Protein AF-A0A356X4D2-F1 (afdb_monomer_lite)

Structure (mmCIF, N/CA/C/O backbone):
data_AF-A0A356X4D2-F1
#
_entry.id   AF-A0A356X4D2-F1
#
loop_
_atom_site.group_PDB
_atom_site.id
_atom_site.type_symbol
_atom_site.label_atom_id
_atom_site.label_alt_id
_atom_site.label_comp_id
_atom_site.label_asym_id
_atom_site.label_entity_id
_atom_site.label_seq_id
_atom_site.pdbx_PDB_ins_code
_atom_site.Cartn_x
_atom_site.Cartn_y
_atom_site.Cartn_z
_atom_site.occupancy
_atom_site.B_iso_or_equiv
_atom_site.auth_seq_id
_atom_site.auth_comp_id
_atom_site.auth_asym_id
_atom_site.auth_atom_id
_atom_site.pdbx_PDB_model_num
ATOM 1 N N . GLY A 1 1 ? 21.504 10.145 -3.795 1.00 50.56 1 GLY A N 1
ATOM 2 C CA . GLY A 1 1 ? 22.582 9.804 -2.850 1.00 50.56 1 GLY A CA 1
ATOM 3 C C . GLY A 1 1 ? 23.695 9.139 -3.623 1.00 50.56 1 GLY A C 1
ATOM 4 O O . GLY A 1 1 ? 23.384 8.404 -4.550 1.00 50.56 1 GLY A O 1
ATOM 5 N N . ASN A 1 2 ? 24.952 9.421 -3.283 1.00 53.12 2 ASN A N 1
ATOM 6 C CA . ASN A 1 2 ? 26.096 8.706 -3.843 1.00 53.12 2 ASN A CA 1
ATOM 7 C C . ASN A 1 2 ? 26.279 7.428 -3.025 1.00 53.12 2 ASN A C 1
ATOM 9 O O . ASN A 1 2 ? 26.614 7.487 -1.843 1.00 53.12 2 ASN A O 1
ATOM 13 N N . TYR A 1 3 ? 25.952 6.289 -3.622 1.00 66.88 3 TYR A N 1
ATOM 14 C CA . TYR A 1 3 ? 26.299 4.995 -3.050 1.00 66.88 3 TYR A CA 1
ATOM 15 C C . TYR A 1 3 ? 27.782 4.712 -3.342 1.00 66.88 3 TYR A C 1
ATOM 17 O O . TYR A 1 3 ? 28.339 5.327 -4.248 1.00 66.88 3 TYR A O 1
ATOM 25 N N . ARG A 1 4 ? 28.420 3.842 -2.542 1.00 67.62 4 ARG A N 1
ATOM 26 C CA . ARG A 1 4 ? 29.852 3.482 -2.648 1.00 67.62 4 ARG A CA 1
ATOM 27 C C . ARG A 1 4 ? 30.299 3.279 -4.103 1.00 67.62 4 ARG A C 1
ATOM 29 O O . ARG A 1 4 ? 29.523 2.768 -4.911 1.00 67.62 4 ARG A O 1
ATOM 36 N N . ASP A 1 5 ? 31.556 3.620 -4.383 1.00 74.88 5 ASP A N 1
ATOM 37 C CA . ASP A 1 5 ? 32.167 3.489 -5.708 1.00 74.88 5 ASP A CA 1
ATOM 38 C C . ASP A 1 5 ? 31.879 2.110 -6.327 1.00 74.88 5 ASP A C 1
ATOM 40 O O . ASP A 1 5 ? 32.110 1.072 -5.704 1.00 74.88 5 ASP A O 1
ATOM 44 N N . GLY A 1 6 ? 31.318 2.115 -7.541 1.00 75.25 6 GLY A N 1
ATOM 45 C CA . GLY A 1 6 ? 30.961 0.911 -8.298 1.00 75.25 6 GLY A CA 1
ATOM 46 C C . GLY A 1 6 ? 29.513 0.416 -8.158 1.00 75.25 6 GLY A C 1
ATOM 47 O O . GLY A 1 6 ? 29.149 -0.533 -8.850 1.00 75.25 6 GLY A O 1
ATOM 48 N N . LEU A 1 7 ? 28.658 1.028 -7.322 1.00 80.81 7 LEU A N 1
ATOM 49 C CA . LEU A 1 7 ? 27.227 0.690 -7.307 1.00 80.81 7 LEU A CA 1
ATOM 50 C C . LEU A 1 7 ? 26.460 1.444 -8.403 1.00 80.81 7 LEU A C 1
ATOM 52 O O . LEU A 1 7 ? 26.076 2.601 -8.225 1.00 80.81 7 LEU A O 1
ATOM 56 N N . GLU A 1 8 ? 26.143 0.752 -9.494 1.00 81.31 8 GLU A N 1
ATOM 57 C CA . GLU A 1 8 ? 25.218 1.249 -10.513 1.00 81.31 8 GLU A CA 1
ATOM 58 C C . GLU A 1 8 ? 23.809 0.684 -10.306 1.00 81.31 8 GLU A C 1
ATOM 60 O O . GLU A 1 8 ? 23.580 -0.526 -10.302 1.00 81.31 8 GLU A O 1
ATOM 65 N N . LEU A 1 9 ? 22.834 1.577 -10.138 1.00 83.62 9 LEU A N 1
ATOM 66 C CA . LEU A 1 9 ? 21.425 1.204 -10.070 1.00 83.62 9 LEU A CA 1
ATOM 67 C C . LEU A 1 9 ? 20.819 1.178 -11.477 1.00 83.62 9 LEU A C 1
ATOM 69 O O . LEU A 1 9 ? 21.015 2.100 -12.271 1.00 83.62 9 LEU A O 1
ATOM 73 N N . TYR A 1 10 ? 20.005 0.159 -11.759 1.00 87.44 10 TYR A N 1
ATOM 74 C CA . TYR A 1 10 ? 19.255 0.064 -13.011 1.00 87.44 10 TYR A CA 1
ATOM 75 C C . TYR A 1 10 ? 18.282 1.243 -13.145 1.00 87.44 10 TYR A C 1
ATOM 77 O O . TYR A 1 10 ? 17.244 1.285 -12.477 1.00 87.44 10 TYR A O 1
ATOM 85 N N . LYS A 1 11 ? 18.599 2.194 -14.033 1.00 86.88 11 LYS A N 1
ATOM 86 C CA . LYS A 1 11 ? 17.823 3.435 -14.221 1.00 86.88 11 LYS A CA 1
ATOM 87 C C . LYS A 1 11 ? 16.339 3.177 -14.490 1.00 86.88 11 LYS A C 1
ATOM 89 O O . LYS A 1 11 ? 15.489 3.860 -13.931 1.00 86.88 11 LYS A O 1
ATOM 94 N N . GLU A 1 12 ? 16.022 2.162 -15.286 1.00 87.44 12 GLU A N 1
ATOM 95 C CA . GLU A 1 12 ? 14.640 1.765 -15.582 1.00 87.44 12 GLU A CA 1
ATOM 96 C C . GLU A 1 12 ? 13.893 1.282 -14.326 1.00 87.44 12 GLU A C 1
ATOM 98 O O . GLU A 1 12 ? 12.763 1.691 -14.058 1.00 87.44 12 GLU A O 1
ATOM 103 N N . LYS A 1 13 ? 14.544 0.471 -13.483 1.00 87.19 13 LYS A N 1
ATOM 104 C CA . LYS A 1 13 ? 13.950 -0.013 -12.227 1.00 87.19 13 LYS A CA 1
ATOM 105 C C . LYS A 1 13 ? 13.729 1.118 -11.227 1.00 87.19 13 LYS A C 1
ATOM 107 O O . LYS A 1 13 ? 12.740 1.088 -10.497 1.00 87.19 13 LYS A O 1
ATOM 112 N N . LEU A 1 14 ? 14.599 2.130 -11.228 1.00 88.38 14 LEU A N 1
ATOM 113 C CA . LEU A 1 14 ? 14.401 3.337 -10.427 1.00 88.38 14 LEU A CA 1
ATOM 114 C C . LEU A 1 14 ? 13.152 4.111 -10.852 1.00 88.38 14 LEU A C 1
ATOM 116 O O . LEU A 1 14 ? 12.418 4.570 -9.982 1.00 88.38 14 LEU A O 1
ATOM 120 N N . GLN A 1 15 ? 12.868 4.212 -12.154 1.00 88.94 15 GLN A N 1
ATOM 121 C CA . GLN A 1 15 ? 11.645 4.865 -12.636 1.00 88.94 15 GLN A CA 1
ATOM 122 C C . GLN A 1 15 ? 10.392 4.142 -12.148 1.00 88.94 15 GLN A C 1
ATOM 124 O O . GLN A 1 15 ? 9.456 4.777 -11.670 1.00 88.94 15 GLN A O 1
ATOM 129 N N . HIS A 1 16 ? 10.386 2.811 -12.187 1.00 88.50 16 HIS A N 1
ATOM 130 C CA . HIS A 1 16 ? 9.272 2.041 -11.643 1.00 88.50 16 HIS A CA 1
ATOM 131 C C . HIS A 1 16 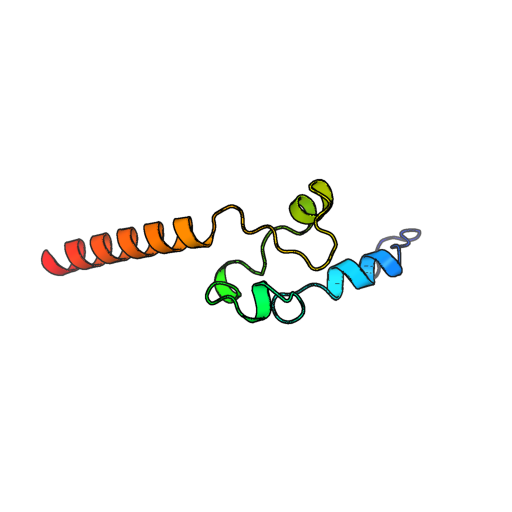? 9.127 2.172 -10.125 1.00 88.50 16 HIS A C 1
ATOM 133 O O . HIS A 1 16 ? 8.008 2.174 -9.615 1.00 88.50 16 HIS A O 1
ATOM 139 N N . TRP A 1 17 ? 10.239 2.277 -9.396 1.00 86.06 17 TRP A N 1
ATOM 140 C CA . TRP A 1 17 ? 10.199 2.427 -7.947 1.00 86.06 17 TRP A CA 1
ATOM 141 C C . TRP A 1 17 ? 9.719 3.822 -7.533 1.00 86.06 17 TRP A C 1
ATOM 143 O O . TRP A 1 17 ? 8.756 3.928 -6.777 1.00 86.06 17 TRP A O 1
ATOM 153 N N . TYR A 1 18 ? 10.337 4.887 -8.049 1.00 87.31 18 TYR A N 1
ATOM 154 C CA . TYR A 1 18 ? 9.988 6.265 -7.688 1.00 87.31 18 TYR A CA 1
ATOM 155 C C . TYR A 1 18 ? 8.680 6.747 -8.321 1.00 87.31 18 TYR A C 1
ATOM 157 O O . TYR A 1 18 ? 7.963 7.547 -7.723 1.00 87.31 18 TYR A O 1
ATOM 165 N N . GLY A 1 19 ? 8.349 6.260 -9.518 1.00 88.62 19 GLY A N 1
ATOM 166 C CA . GLY A 1 19 ? 7.129 6.637 -10.230 1.00 88.62 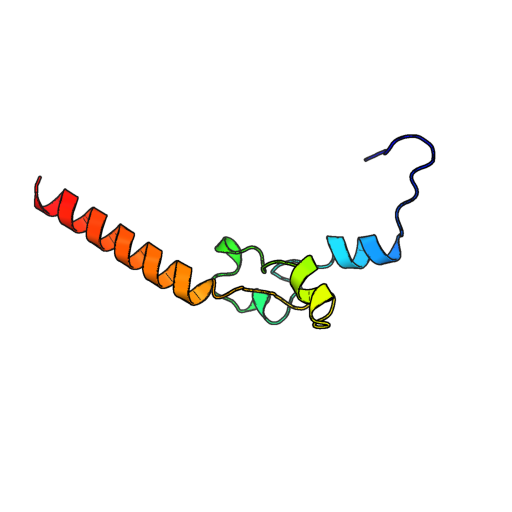19 GLY A CA 1
ATOM 167 C C . GLY A 1 19 ? 5.859 6.045 -9.621 1.00 88.62 19 GLY A C 1
ATOM 168 O O . GLY A 1 19 ? 4.759 6.538 -9.879 1.00 88.62 19 GLY A O 1
ATOM 169 N N . ARG A 1 20 ? 5.988 5.012 -8.783 1.00 90.31 20 ARG A N 1
ATOM 170 C CA . ARG A 1 20 ? 4.854 4.388 -8.113 1.00 90.31 20 ARG A CA 1
ATOM 171 C C . ARG A 1 20 ? 4.559 5.067 -6.781 1.00 90.31 20 ARG A C 1
ATOM 173 O O . ARG A 1 20 ? 5.326 4.967 -5.828 1.00 90.31 20 ARG A O 1
ATOM 180 N N . ASN A 1 21 ? 3.373 5.647 -6.668 1.00 93.06 21 ASN A N 1
ATOM 181 C CA . ASN A 1 21 ? 2.855 6.187 -5.419 1.00 93.06 21 ASN A CA 1
ATOM 182 C C . ASN A 1 21 ? 1.315 6.148 -5.411 1.00 93.06 21 ASN A C 1
ATOM 184 O O . ASN A 1 21 ? 0.673 5.662 -6.347 1.00 93.06 21 ASN A O 1
ATOM 188 N N . ILE A 1 22 ? 0.714 6.645 -4.329 1.00 95.75 22 ILE A N 1
ATOM 189 C CA . ILE A 1 22 ? -0.741 6.619 -4.154 1.00 95.75 22 ILE A CA 1
ATOM 190 C C . ILE A 1 22 ? -1.508 7.502 -5.144 1.00 95.75 22 ILE A C 1
ATOM 192 O O . ILE A 1 22 ? -2.684 7.232 -5.362 1.00 95.75 22 ILE A O 1
ATOM 196 N N . SER A 1 23 ? -0.883 8.516 -5.754 1.00 94.06 23 SER A N 1
ATOM 197 C CA . SER A 1 23 ? -1.535 9.359 -6.763 1.00 94.06 23 SER A CA 1
ATOM 198 C C . SER A 1 23 ? -1.393 8.801 -8.181 1.00 94.06 23 SER A C 1
ATOM 200 O O . SER A 1 23 ? -2.289 9.004 -8.996 1.00 94.06 23 SER A O 1
ATOM 202 N N . THR A 1 24 ? -0.325 8.052 -8.474 1.00 91.94 24 THR A N 1
ATOM 203 C CA . THR A 1 24 ? -0.086 7.461 -9.803 1.00 91.94 24 THR A CA 1
ATOM 204 C C . THR A 1 24 ? -0.702 6.073 -9.981 1.00 91.94 24 THR A C 1
ATOM 206 O O . THR A 1 24 ? -1.001 5.682 -11.109 1.00 91.94 24 THR A O 1
ATOM 209 N N . SER A 1 25 ? -0.947 5.320 -8.901 1.00 91.88 25 SER A N 1
ATOM 210 C CA . SER A 1 25 ? -1.627 4.020 -8.988 1.00 91.88 25 SER A CA 1
ATOM 211 C C . SER A 1 25 ? -3.150 4.192 -9.154 1.00 91.88 25 SER A C 1
ATOM 213 O O . SER A 1 25 ? -3.783 4.770 -8.265 1.00 91.88 25 SER A O 1
ATOM 215 N N . PRO A 1 26 ? -3.785 3.653 -10.221 1.00 92.00 26 PRO A N 1
ATOM 216 C CA . PRO A 1 26 ? -5.215 3.865 -10.491 1.00 92.00 26 PRO A CA 1
ATOM 217 C C . PRO A 1 26 ? -6.157 3.403 -9.373 1.00 92.00 26 PRO A C 1
ATOM 219 O O . PRO A 1 26 ? -7.179 4.038 -9.121 1.00 92.00 26 PRO A O 1
ATOM 222 N N . ALA A 1 27 ? -5.820 2.300 -8.697 1.00 93.56 27 ALA A N 1
ATOM 223 C CA . ALA A 1 27 ? -6.616 1.785 -7.586 1.00 93.56 27 ALA A CA 1
ATOM 224 C C . ALA A 1 27 ? -6.451 2.644 -6.323 1.00 93.56 2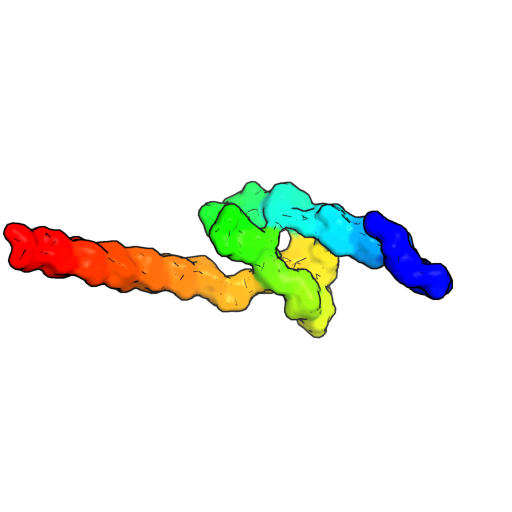7 ALA A C 1
ATOM 226 O O . ALA A 1 27 ? -7.409 2.851 -5.581 1.00 93.56 27 ALA A O 1
ATOM 227 N N . CYS A 1 28 ? -5.241 3.152 -6.066 1.00 96.25 28 CYS A N 1
ATOM 228 C CA . CYS A 1 28 ? -4.948 3.930 -4.865 1.00 96.25 28 CYS A CA 1
ATOM 229 C C . CYS A 1 28 ? -5.387 5.391 -4.979 1.00 96.25 28 CYS A C 1
ATOM 231 O O . CYS A 1 28 ? -5.833 5.942 -3.978 1.00 96.25 28 CYS A O 1
ATOM 233 N N . SER A 1 29 ? -5.357 5.985 -6.175 1.00 96.50 29 SER A N 1
ATOM 234 C CA . SER A 1 29 ? -5.714 7.397 -6.387 1.00 96.50 29 SER A CA 1
ATOM 235 C C . SER A 1 29 ? -7.179 7.713 -6.077 1.00 96.50 29 SER A C 1
ATOM 237 O O . SER A 1 29 ? -7.543 8.871 -5.896 1.00 96.50 29 SER A O 1
ATOM 239 N N . ARG A 1 30 ? -8.019 6.676 -5.972 1.00 96.31 30 ARG A N 1
ATOM 240 C CA . ARG A 1 30 ? -9.444 6.755 -5.613 1.00 96.31 30 ARG A CA 1
ATOM 241 C C . ARG A 1 30 ? -9.759 6.069 -4.278 1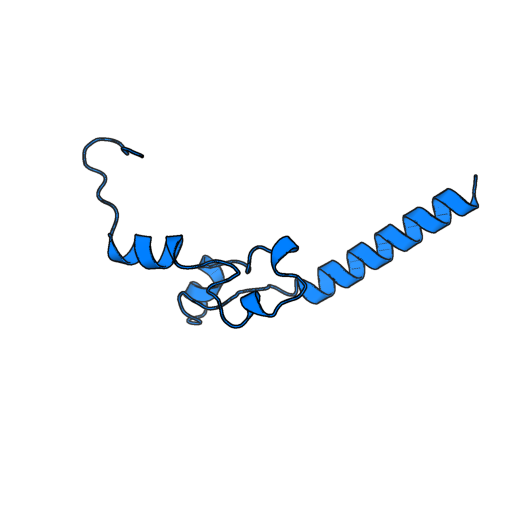.00 96.31 30 ARG A C 1
ATOM 243 O O . ARG A 1 30 ? -10.920 5.957 -3.894 1.00 96.31 30 ARG A O 1
ATOM 250 N N . CYS A 1 31 ? -8.746 5.563 -3.578 1.00 97.31 31 CYS A N 1
ATOM 251 C CA . CYS A 1 31 ? -8.924 4.776 -2.365 1.00 97.31 31 CYS A CA 1
ATOM 252 C C . CYS A 1 31 ? -8.951 5.677 -1.127 1.00 97.31 31 CYS A C 1
ATOM 254 O O . CYS A 1 31 ? -7.956 6.317 -0.793 1.00 97.31 31 CYS A O 1
ATOM 256 N N . LYS A 1 32 ? -10.050 5.641 -0.364 1.00 97.38 32 LYS A N 1
ATOM 257 C CA . LYS A 1 32 ? -10.183 6.394 0.900 1.00 97.38 32 LYS A CA 1
ATOM 258 C C . LYS A 1 32 ? -9.156 6.016 1.980 1.00 97.38 32 LYS A C 1
ATOM 260 O O . LYS A 1 32 ? -8.981 6.752 2.941 1.00 97.38 32 LYS A O 1
ATOM 265 N N . TYR A 1 33 ? -8.483 4.874 1.827 1.00 97.25 33 TYR A N 1
ATOM 266 C CA . TYR A 1 33 ? -7.459 4.385 2.754 1.00 97.25 33 TYR A CA 1
ATOM 267 C C . TYR A 1 33 ? -6.027 4.726 2.315 1.00 97.25 33 TYR A C 1
ATOM 269 O O . TYR A 1 33 ? -5.081 4.374 3.017 1.00 97.25 33 TYR A O 1
ATOM 277 N N . ALA A 1 34 ? -5.839 5.374 1.159 1.00 96.88 34 ALA A N 1
ATOM 278 C CA . ALA A 1 34 ? -4.528 5.537 0.530 1.00 96.88 34 ALA A CA 1
ATOM 279 C C . ALA A 1 34 ? -3.499 6.248 1.422 1.00 96.88 34 ALA A C 1
ATOM 281 O O . ALA A 1 34 ? -2.345 5.829 1.474 1.00 96.88 34 ALA A O 1
ATOM 282 N N . PHE A 1 35 ? -3.926 7.263 2.175 1.00 96.00 35 PHE A N 1
ATOM 283 C CA . PHE A 1 35 ? -3.058 7.991 3.105 1.00 96.00 35 PHE A CA 1
ATOM 284 C C . PHE A 1 35 ? -2.647 7.179 4.337 1.00 96.00 35 PHE A C 1
ATOM 286 O O . PHE A 1 35 ? -1.645 7.503 4.963 1.00 96.00 35 PHE A O 1
ATOM 293 N N . PHE A 1 36 ? -3.379 6.114 4.665 1.00 95.88 36 PHE A N 1
ATOM 294 C CA . PHE A 1 36 ? -3.065 5.256 5.804 1.00 95.88 36 PHE A CA 1
ATOM 295 C C . PHE A 1 36 ? -2.260 4.013 5.399 1.00 95.88 36 PHE A C 1
ATOM 297 O O . PHE A 1 36 ? -1.438 3.538 6.179 1.00 95.88 36 PHE A O 1
ATOM 304 N N . CYS A 1 37 ? -2.468 3.479 4.187 1.00 95.88 37 CYS A N 1
ATOM 305 C CA . CYS A 1 37 ? -1.784 2.264 3.722 1.00 95.88 37 CYS A CA 1
ATOM 306 C C . CYS A 1 37 ? -0.596 2.513 2.779 1.00 95.88 37 CYS A C 1
ATOM 308 O O . CYS A 1 37 ? 0.146 1.579 2.477 1.00 95.88 37 CYS A O 1
ATOM 310 N N . GLY A 1 38 ? -0.443 3.727 2.237 1.00 94.06 38 GLY A N 1
ATOM 311 C CA . GLY A 1 38 ? 0.647 4.075 1.316 1.00 94.06 38 GLY A CA 1
ATOM 312 C C . GLY A 1 38 ? 0.616 3.346 -0.037 1.00 94.06 38 GLY A C 1
ATOM 313 O O . GLY A 1 38 ? 1.592 3.382 -0.782 1.00 94.06 38 GLY A O 1
ATOM 314 N N . GLY A 1 39 ? -0.490 2.676 -0.380 1.00 94.25 39 GLY A N 1
ATOM 315 C CA . GLY A 1 39 ? -0.649 1.941 -1.641 1.00 94.25 39 GLY A CA 1
ATOM 316 C C . GLY A 1 39 ? -0.204 0.474 -1.604 1.00 94.25 39 GLY A C 1
ATOM 317 O O . GLY A 1 39 ? -0.139 -0.180 -2.650 1.00 94.25 39 GLY A O 1
ATOM 318 N N . GLY A 1 40 ? 0.076 -0.067 -0.416 1.00 93.88 40 GLY A N 1
ATOM 319 C CA . GLY A 1 40 ? 0.395 -1.483 -0.226 1.00 93.88 40 GLY A CA 1
ATOM 320 C C . GLY A 1 40 ? 1.770 -1.901 -0.761 1.00 93.88 40 GLY A C 1
ATOM 321 O O . GLY A 1 40 ? 2.563 -1.076 -1.223 1.00 93.88 40 GLY A O 1
ATOM 322 N N . CYS A 1 41 ? 2.062 -3.203 -0.703 1.00 93.00 41 CYS A N 1
ATOM 323 C CA . CYS A 1 41 ? 3.410 -3.717 -0.952 1.00 93.00 41 CYS A CA 1
ATOM 324 C C . CYS A 1 41 ? 3.708 -3.965 -2.440 1.00 93.00 41 CYS A C 1
ATOM 326 O O . CYS A 1 41 ? 3.158 -4.877 -3.061 1.00 93.00 41 CYS A O 1
ATOM 328 N N . GLN A 1 42 ? 4.660 -3.210 -2.997 1.00 91.94 42 GLN A N 1
ATOM 329 C CA . GLN A 1 42 ? 5.088 -3.383 -4.387 1.00 91.94 42 GLN A CA 1
ATOM 330 C C . GLN A 1 42 ? 5.766 -4.740 -4.641 1.00 91.94 42 GLN A C 1
ATOM 332 O O . GLN A 1 42 ? 5.553 -5.342 -5.689 1.00 91.94 42 GLN A O 1
ATOM 337 N N . ALA A 1 43 ? 6.553 -5.253 -3.690 1.00 92.81 43 ALA A N 1
ATOM 338 C CA . ALA A 1 43 ? 7.234 -6.539 -3.853 1.00 92.81 43 ALA A CA 1
ATOM 339 C C . ALA A 1 43 ? 6.237 -7.701 -4.000 1.00 92.81 43 ALA A C 1
ATOM 341 O O . ALA A 1 43 ? 6.396 -8.540 -4.885 1.00 92.81 43 ALA A O 1
ATOM 342 N N . HIS A 1 44 ? 5.168 -7.710 -3.196 1.00 95.44 44 HIS A N 1
ATOM 343 C CA . HIS A 1 44 ? 4.093 -8.697 -3.322 1.00 95.44 44 HIS A CA 1
ATOM 344 C C . HIS A 1 44 ? 3.326 -8.548 -4.639 1.00 95.44 44 HIS A C 1
ATOM 346 O O . HIS A 1 44 ? 3.083 -9.548 -5.311 1.00 95.44 44 HIS A O 1
ATOM 352 N N . ALA A 1 45 ? 3.016 -7.314 -5.054 1.00 94.12 45 ALA A N 1
ATOM 353 C CA . ALA A 1 45 ? 2.369 -7.069 -6.342 1.00 94.12 45 ALA A CA 1
ATOM 354 C C . ALA A 1 45 ? 3.188 -7.632 -7.521 1.00 94.12 45 ALA A C 1
ATOM 356 O O . ALA A 1 45 ? 2.615 -8.245 -8.420 1.00 94.12 45 ALA A O 1
ATOM 357 N N . LEU A 1 46 ? 4.520 -7.482 -7.507 1.00 94.00 46 LEU A N 1
ATOM 358 C CA . LEU A 1 46 ? 5.399 -8.064 -8.533 1.00 94.00 46 LEU A CA 1
ATOM 359 C C . LEU A 1 46 ? 5.469 -9.583 -8.452 1.00 94.00 46 LEU A C 1
ATOM 361 O O . LEU A 1 46 ? 5.390 -10.239 -9.486 1.00 94.00 46 LEU A O 1
ATOM 365 N N . ARG A 1 47 ? 5.598 -10.138 -7.242 1.00 96.19 47 ARG A N 1
ATOM 366 C CA . ARG A 1 47 ? 5.671 -11.588 -7.026 1.00 96.19 47 ARG A CA 1
ATOM 367 C C . ARG A 1 47 ? 4.432 -12.311 -7.557 1.00 96.19 47 ARG A C 1
ATOM 369 O O . ARG A 1 47 ? 4.541 -13.434 -8.025 1.00 96.19 47 ARG A O 1
ATOM 376 N N . GLU A 1 48 ? 3.275 -11.657 -7.507 1.00 96.38 48 GLU A N 1
ATOM 377 C CA . GLU A 1 48 ? 2.009 -12.179 -8.032 1.00 96.38 48 GLU A CA 1
ATOM 378 C C . GLU A 1 48 ? 1.723 -11.787 -9.489 1.00 96.38 48 GLU A C 1
ATOM 380 O O . GLU A 1 48 ? 0.618 -11.999 -9.979 1.00 96.38 48 GLU A O 1
ATOM 385 N N . GLY A 1 49 ? 2.681 -11.175 -10.192 1.00 95.19 49 GLY A N 1
ATOM 386 C CA . GLY A 1 49 ? 2.515 -10.807 -11.600 1.00 95.19 49 GLY A CA 1
ATOM 387 C C . GLY A 1 49 ? 1.544 -9.648 -11.852 1.00 95.19 49 GLY A C 1
ATOM 388 O O . GLY A 1 49 ? 1.147 -9.422 -12.990 1.00 95.19 49 GLY A O 1
ATOM 389 N N . ARG A 1 50 ? 1.175 -8.867 -10.826 1.00 93.31 50 ARG A N 1
ATOM 390 C CA . ARG A 1 50 ? 0.240 -7.732 -10.960 1.00 93.31 50 ARG A CA 1
ATOM 391 C C . ARG A 1 50 ? 0.878 -6.499 -11.614 1.00 93.31 50 ARG A C 1
ATOM 393 O O . ARG A 1 50 ? 0.163 -5.598 -12.044 1.00 93.31 50 ARG A O 1
ATOM 400 N N . GLY A 1 51 ? 2.208 -6.426 -11.665 1.00 91.06 51 GLY A N 1
ATOM 401 C CA . GLY A 1 51 ? 2.961 -5.332 -12.290 1.00 91.06 51 GLY A CA 1
ATOM 402 C C . GLY A 1 51 ? 3.288 -4.146 -11.368 1.00 91.06 51 GLY A C 1
ATOM 403 O O . GLY A 1 51 ? 2.960 -4.130 -10.181 1.00 91.06 51 GLY A O 1
ATOM 404 N N . TYR A 1 52 ? 3.979 -3.143 -11.924 1.00 89.00 52 TYR A N 1
ATOM 405 C CA . TYR A 1 52 ? 4.554 -2.019 -11.162 1.00 89.00 52 TYR A CA 1
ATOM 406 C C . TYR A 1 52 ? 3.542 -1.001 -10.618 1.00 89.00 52 TYR A C 1
ATOM 408 O O . TYR A 1 52 ? 3.784 -0.389 -9.583 1.00 89.00 52 TYR A O 1
ATOM 416 N N . ASN A 1 53 ? 2.394 -0.848 -11.279 1.00 89.06 53 ASN A N 1
ATOM 417 C CA . ASN A 1 53 ? 1.377 0.145 -10.908 1.00 89.06 53 ASN A CA 1
ATOM 418 C C . ASN A 1 53 ? 0.246 -0.437 -10.050 1.00 89.06 53 ASN A C 1
ATOM 420 O O . ASN A 1 53 ? -0.686 0.280 -9.670 1.00 89.06 53 ASN A O 1
ATOM 424 N N . SER A 1 54 ? 0.327 -1.730 -9.741 1.00 92.00 54 SER A N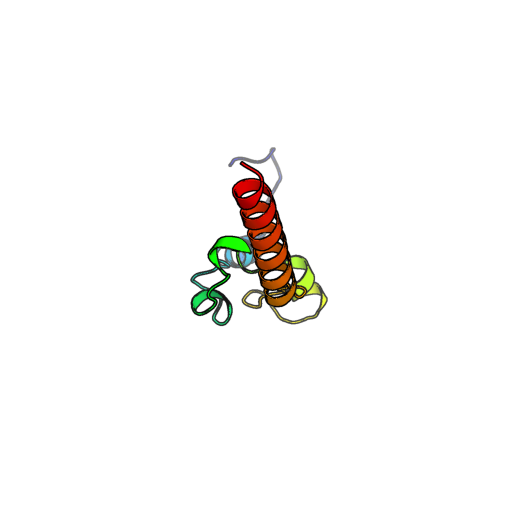 1
ATOM 425 C CA . SER A 1 54 ? -0.686 -2.442 -8.975 1.00 92.00 54 SER A CA 1
ATOM 426 C C . SER A 1 54 ? -0.461 -2.306 -7.476 1.00 92.00 54 SER A C 1
ATOM 428 O O . SER A 1 54 ? 0.666 -2.247 -6.974 1.00 92.00 54 SER A O 1
ATOM 430 N N . SER A 1 55 ? -1.565 -2.271 -6.739 1.00 93.69 55 SER A N 1
ATOM 431 C CA . SER A 1 55 ? -1.544 -2.359 -5.288 1.00 93.69 55 SER A CA 1
ATOM 432 C C . SER A 1 55 ? -1.610 -3.815 -4.832 1.00 93.69 55 SER A C 1
ATOM 434 O O . SER A 1 55 ? -2.202 -4.689 -5.474 1.00 93.69 55 SER A O 1
ATOM 436 N N . TYR A 1 56 ? -1.003 -4.064 -3.678 1.00 95.69 56 TYR A N 1
ATOM 437 C CA . TYR A 1 56 ? -1.216 -5.275 -2.902 1.00 95.69 56 TYR A CA 1
ATOM 438 C C . TYR A 1 56 ? -1.658 -4.842 -1.505 1.00 95.69 56 TYR A C 1
ATOM 440 O O . TYR A 1 56 ? -0.832 -4.482 -0.667 1.00 95.69 56 TYR A O 1
ATOM 448 N N . CYS A 1 57 ? -2.977 -4.759 -1.308 1.00 95.50 57 CYS A N 1
ATOM 449 C CA . CYS A 1 57 ? -3.580 -4.188 -0.102 1.00 95.50 57 CYS A CA 1
ATOM 450 C C . CYS A 1 57 ? -3.638 -5.159 1.081 1.00 95.50 57 CYS A C 1
ATOM 452 O O . CYS A 1 57 ? -3.879 -4.697 2.185 1.00 95.50 57 CYS A O 1
ATOM 454 N N . ASP A 1 58 ? -3.492 -6.467 0.857 1.00 95.00 58 ASP A N 1
ATOM 455 C CA . ASP A 1 58 ? -3.469 -7.491 1.915 1.00 95.00 58 ASP A CA 1
ATOM 456 C C . ASP A 1 58 ? -4.606 -7.370 2.954 1.00 95.00 58 ASP A C 1
ATOM 458 O O . ASP A 1 58 ? -4.396 -7.359 4.162 1.00 95.00 58 ASP A O 1
ATOM 462 N N . GLY A 1 59 ? -5.842 -7.159 2.484 1.00 95.94 59 GLY A N 1
ATOM 463 C CA . GLY A 1 59 ? -7.007 -7.027 3.369 1.00 95.94 59 GLY A CA 1
ATOM 464 C C . GLY A 1 59 ? -7.077 -5.731 4.194 1.00 95.94 59 GLY A C 1
ATOM 465 O O . GLY A 1 59 ? -7.999 -5.587 4.998 1.00 95.94 59 GLY A O 1
ATOM 466 N N . TYR A 1 60 ? -6.183 -4.758 3.964 1.00 97.31 60 TYR A N 1
ATOM 467 C CA . TYR A 1 60 ? -6.103 -3.506 4.730 1.00 97.31 60 TYR A CA 1
ATOM 468 C C . TYR A 1 60 ? -7.453 -2.817 4.992 1.00 97.31 60 TYR A C 1
ATOM 470 O O . TYR A 1 60 ? -7.689 -2.445 6.141 1.00 97.31 60 TYR A O 1
ATOM 478 N N . PRO A 1 61 ? -8.372 -2.659 4.011 1.00 96.12 61 PRO A N 1
ATOM 479 C CA . PRO A 1 61 ? -9.667 -2.022 4.265 1.00 96.12 61 PRO A CA 1
ATOM 480 C C . PRO A 1 61 ? -10.463 -2.658 5.413 1.00 96.12 61 PRO A C 1
ATOM 482 O O . PRO A 1 61 ? -11.024 -1.937 6.239 1.00 96.12 61 PRO A O 1
ATOM 485 N N . GLY A 1 62 ? -10.484 -3.993 5.479 1.00 98.00 62 GLY A N 1
ATOM 486 C CA . GLY A 1 62 ? -11.208 -4.737 6.509 1.00 98.00 62 GLY A CA 1
ATOM 487 C C . GLY A 1 62 ? -10.538 -4.616 7.875 1.00 98.00 62 GLY A C 1
ATOM 488 O O . GLY A 1 62 ? -11.202 -4.307 8.864 1.00 98.00 62 GLY A O 1
ATOM 489 N N . THR A 1 63 ? -9.212 -4.774 7.921 1.00 97.94 63 THR A N 1
ATOM 490 C CA . THR A 1 63 ? -8.432 -4.613 9.157 1.00 97.94 63 THR A CA 1
ATOM 491 C C . THR A 1 63 ? -8.571 -3.202 9.718 1.00 97.94 63 THR A C 1
ATOM 493 O O . THR A 1 63 ? -8.861 -3.045 10.900 1.00 97.94 63 THR A O 1
ATOM 496 N N . PHE A 1 64 ? -8.441 -2.175 8.874 1.00 97.81 64 PHE A N 1
ATOM 497 C CA . PHE A 1 64 ? -8.589 -0.782 9.289 1.00 97.81 64 PHE A CA 1
ATOM 498 C C . PHE A 1 64 ? -9.971 -0.536 9.897 1.00 97.81 64 PHE A C 1
ATOM 500 O O . PHE A 1 64 ? -10.072 -0.053 11.019 1.00 97.81 64 PHE A O 1
ATOM 507 N N . GLN A 1 65 ? -11.040 -0.942 9.203 1.00 97.56 65 GLN A N 1
ATOM 508 C CA . GLN A 1 65 ? -12.406 -0.759 9.694 1.00 97.56 65 GLN A CA 1
ATOM 509 C C . GLN A 1 65 ? -12.635 -1.444 11.046 1.00 97.56 65 GLN A C 1
ATOM 511 O O . GLN A 1 65 ? -13.222 -0.835 11.944 1.00 97.56 65 GLN A O 1
ATOM 516 N N . LYS A 1 66 ? -12.166 -2.687 11.204 1.00 98.38 66 LYS A N 1
ATOM 517 C CA . LYS A 1 66 ? -12.292 -3.429 12.460 1.00 98.38 66 LYS A CA 1
ATOM 518 C C . LYS A 1 66 ? -11.547 -2.724 13.590 1.00 98.38 66 LYS A C 1
ATOM 520 O O . LYS A 1 66 ? -12.152 -2.416 14.610 1.00 98.38 66 LYS A O 1
ATOM 525 N N . ILE A 1 67 ? -10.263 -2.424 13.396 1.00 97.88 67 ILE A N 1
ATOM 526 C CA . ILE A 1 67 ? -9.424 -1.829 14.441 1.00 97.88 67 ILE A CA 1
ATOM 527 C C . ILE A 1 67 ? -9.928 -0.441 14.837 1.00 97.88 67 ILE A C 1
ATOM 529 O O . ILE A 1 67 ? -10.044 -0.166 16.027 1.00 97.88 67 ILE A O 1
ATOM 533 N N . THR A 1 68 ? -10.297 0.419 13.883 1.00 97.25 68 THR A N 1
ATOM 534 C CA . THR A 1 68 ? -10.864 1.738 14.206 1.00 97.25 68 THR A CA 1
ATOM 535 C C . THR A 1 68 ? -12.159 1.608 15.008 1.00 97.25 68 THR A C 1
ATOM 537 O O . THR A 1 68 ? -12.357 2.352 15.965 1.00 97.25 68 THR A O 1
ATOM 540 N N . SER A 1 69 ? -13.015 0.641 14.664 1.00 97.62 69 SER A N 1
ATOM 541 C CA . SER A 1 69 ? -14.259 0.386 15.400 1.00 97.62 69 SER A CA 1
ATOM 542 C C . SER A 1 69 ? -13.990 -0.111 16.823 1.00 97.62 69 SER A C 1
ATOM 544 O O . SER A 1 69 ? -14.623 0.361 17.764 1.00 97.62 69 SER A O 1
ATOM 546 N N . ASP A 1 70 ? -13.044 -1.039 16.985 1.00 98.25 70 ASP A N 1
ATOM 547 C CA . ASP A 1 70 ? -12.658 -1.605 18.283 1.00 98.25 70 ASP A CA 1
ATOM 548 C C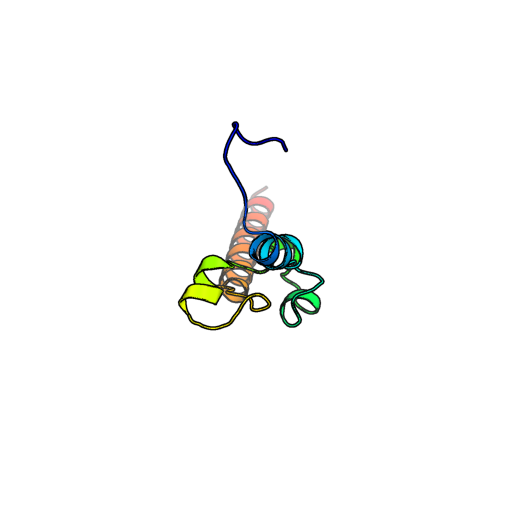 . ASP A 1 70 ? -12.035 -0.529 19.194 1.00 98.25 70 ASP A C 1
ATOM 550 O O . ASP A 1 70 ? -12.400 -0.409 20.364 1.00 98.25 70 ASP A O 1
ATOM 554 N N . VAL A 1 71 ? -11.148 0.311 18.646 1.00 97.69 71 VAL A N 1
ATOM 555 C CA . VAL A 1 71 ? -10.532 1.436 19.369 1.00 97.69 71 VAL A CA 1
ATOM 556 C C . VAL A 1 71 ? -11.578 2.464 19.784 1.00 97.69 71 VAL A C 1
ATOM 558 O O . VAL A 1 71 ? -11.549 2.925 20.922 1.00 97.69 71 VAL A O 1
ATOM 561 N N . TYR A 1 72 ? -12.517 2.805 18.899 1.00 97.44 72 TYR A N 1
ATOM 562 C CA . TYR A 1 72 ? -13.574 3.762 19.220 1.00 97.44 72 TYR A CA 1
ATOM 563 C C . TYR A 1 72 ? -14.480 3.258 20.347 1.00 97.44 72 TYR A C 1
ATOM 565 O O . TYR A 1 72 ? -14.738 3.999 21.290 1.00 97.44 72 TYR A O 1
ATOM 573 N N . LYS A 1 73 ? -14.896 1.985 20.308 1.00 97.75 73 LYS A N 1
ATOM 574 C CA . LYS A 1 73 ? -15.649 1.370 21.415 1.00 97.75 73 LYS A CA 1
ATOM 575 C C . LYS A 1 73 ? -14.865 1.435 22.723 1.00 97.75 73 LYS A C 1
ATOM 577 O O . LYS A 1 73 ? -15.382 1.935 23.711 1.00 97.75 73 LYS A O 1
ATOM 582 N N . SER A 1 74 ? -13.590 1.038 22.701 1.00 97.19 74 SER A N 1
ATOM 583 C CA . SER A 1 74 ? -12.736 1.089 23.895 1.00 97.19 74 SER A CA 1
ATOM 584 C C . SER A 1 74 ? -12.573 2.506 24.451 1.00 97.19 74 SER A C 1
ATOM 586 O O . SER A 1 74 ? -12.496 2.687 25.665 1.00 97.19 74 SER A O 1
ATOM 588 N N . PHE A 1 75 ? -12.505 3.512 23.577 1.00 96.94 75 PHE A N 1
ATOM 589 C CA . PHE A 1 75 ? -12.472 4.912 23.979 1.00 96.94 75 PHE A CA 1
ATOM 590 C C . PHE A 1 75 ? -13.783 5.316 24.665 1.00 96.94 75 PHE A C 1
ATOM 592 O O . PHE A 1 75 ? -13.739 5.814 25.785 1.00 96.94 75 PHE A O 1
ATOM 599 N N . MET A 1 76 ? -14.929 5.024 24.044 1.00 96.75 76 MET A N 1
ATOM 600 C CA . MET A 1 76 ? -16.249 5.352 24.592 1.00 96.75 76 MET A CA 1
ATOM 601 C C . MET A 1 76 ? -16.515 4.666 25.937 1.00 96.75 76 MET A C 1
ATOM 603 O O . MET A 1 76 ? -16.996 5.319 26.858 1.00 96.75 76 MET A O 1
ATOM 607 N N . ASP A 1 77 ? -16.144 3.392 26.080 1.00 95.38 77 ASP A N 1
ATOM 608 C CA . ASP A 1 77 ? -16.312 2.643 27.330 1.00 95.38 77 ASP A CA 1
ATOM 609 C C . ASP A 1 77 ? -15.481 3.251 28.469 1.00 95.38 77 ASP A C 1
ATOM 611 O O . ASP A 1 77 ? -15.942 3.334 29.603 1.00 95.38 77 ASP A O 1
ATOM 615 N N . LYS A 1 78 ? -14.263 3.726 28.176 1.00 90.25 78 LYS A N 1
ATOM 616 C CA . LYS A 1 78 ? -13.417 4.409 29.167 1.00 90.25 78 LYS A CA 1
ATOM 617 C C . LYS A 1 78 ? -13.976 5.772 29.556 1.00 90.25 78 LYS A C 1
ATOM 619 O O . LYS A 1 78 ? -13.910 6.127 30.726 1.00 90.25 78 LYS A O 1
ATOM 624 N N . THR A 1 79 ? -14.513 6.524 28.597 1.00 82.06 79 THR A N 1
ATOM 625 C CA . THR A 1 79 ? -15.103 7.844 28.858 1.00 82.06 79 THR A CA 1
ATOM 626 C C . THR A 1 79 ? -16.425 7.747 29.616 1.00 82.06 79 THR A C 1
ATOM 628 O O . THR A 1 79 ? -16.730 8.641 30.388 1.00 82.06 79 THR A O 1
ATOM 631 N N . ALA A 1 80 ? -17.191 6.665 29.447 1.00 73.44 80 ALA A N 1
ATOM 632 C CA . ALA A 1 80 ? -18.451 6.448 30.160 1.00 73.44 80 ALA A CA 1
ATOM 633 C C . ALA A 1 80 ? -18.281 6.061 31.645 1.00 73.44 80 ALA A C 1
ATOM 635 O O . ALA A 1 80 ? -19.262 6.049 32.386 1.00 73.44 80 ALA A O 1
ATOM 636 N N . VAL A 1 81 ? -17.062 5.711 32.072 1.00 64.00 81 VAL A N 1
ATOM 637 C CA . VAL A 1 81 ? -16.735 5.305 33.455 1.00 64.00 81 VAL A CA 1
ATOM 638 C C . VAL A 1 81 ? -16.123 6.460 34.273 1.00 64.00 81 VAL A C 1
ATOM 640 O O . VAL A 1 81 ? -15.958 6.333 35.486 1.00 64.00 81 VAL A O 1
ATOM 643 N N . THR A 1 82 ? -15.824 7.592 33.632 1.00 52.84 82 THR A N 1
ATOM 644 C CA . THR A 1 82 ? -15.426 8.871 34.259 1.00 52.84 82 THR A CA 1
ATOM 645 C C . THR A 1 82 ? -16.583 9.849 34.302 1.00 52.84 82 THR A C 1
ATOM 647 O O . THR A 1 82 ? -16.716 10.535 35.337 1.00 52.84 82 THR A O 1
#

Radius of gyration: 18.75 Å; chains: 1; bounding box: 51×22×50 Å

pLDDT: mean 90.2, std 10.45, range [50.56, 98.38]

Secondary structure (DSSP, 8-state):
---STT----HHHHHHHHH-STTTSTTTTT-TTHHHHTTB-HHHHHHTT--TT--B-TTHHHHHHHHHHHHHHHHHHHHTT-

Sequence (82 aa):
GNYRDGLELYKEKLQHWYGRNISTSPACSRCKYAFFCGGGCQAHALREGRGYNSSYCDGYPGTFQKITSDVYKSFMDKTAVT

Foldseek 3Di:
DDDPPPDDDDPVVVCLVVVEWQCQQPVSVPDPCCVVCGQADQVVCVVVVVDSSHGDCPCVVVVVVVVVVVVVVVVVVVVVVD